Protein AF-A0AA87YW26-F1 (afdb_monomer_lite)

Sequence (36 aa):
MFKAAMMCVEDVSSKRPTMREVVHMLVDPPGNTGQT

Radius of gyration: 11.38 Å; chains: 1; bounding box: 21×12×35 Å

Organism: Ficus carica (NCBI:txid3494)

Structure (mmCIF, N/CA/C/O backbone):
data_AF-A0AA87YW26-F1
#
_entry.id   AF-A0AA87YW26-F1
#
loop_
_atom_site.group_PDB
_atom_site.id
_atom_site.type_symbol
_atom_site.label_atom_id
_atom_site.label_alt_id
_atom_site.label_comp_id
_atom_site.label_asym_id
_atom_site.label_entity_id
_atom_site.label_seq_id
_atom_site.pdbx_PDB_ins_code
_atom_site.Cartn_x
_atom_site.Cartn_y
_atom_site.Cartn_z
_atom_site.occupancy
_atom_site.B_iso_or_equiv
_atom_site.auth_seq_id
_atom_site.auth_comp_id
_atom_site.auth_asym_id
_atom_site.auth_atom_id
_atom_site.pdbx_PDB_model_num
ATOM 1 N N . MET A 1 1 ? 7.280 -1.929 -5.568 1.00 65.88 1 MET A N 1
ATOM 2 C CA . MET A 1 1 ? 6.225 -2.896 -5.179 1.00 65.88 1 MET A CA 1
ATOM 3 C C . MET A 1 1 ? 6.264 -3.262 -3.694 1.00 65.88 1 MET A C 1
ATOM 5 O O . MET A 1 1 ? 5.264 -3.027 -3.034 1.00 65.88 1 MET A O 1
ATOM 9 N N . PHE A 1 2 ? 7.386 -3.738 -3.128 1.00 79.25 2 PHE A N 1
ATOM 10 C CA . PHE A 1 2 ? 7.464 -4.119 -1.698 1.00 79.25 2 PHE A CA 1
ATOM 11 C C . PHE A 1 2 ? 7.023 -3.005 -0.727 1.00 79.25 2 PHE A C 1
ATOM 13 O O . PHE A 1 2 ? 6.248 -3.256 0.187 1.00 79.25 2 PHE A O 1
ATOM 20 N N . LYS A 1 3 ? 7.416 -1.749 -0.987 1.00 83.56 3 LYS A N 1
ATOM 21 C CA . LYS A 1 3 ? 6.972 -0.587 -0.196 1.00 83.56 3 LYS A CA 1
ATOM 22 C C . LYS A 1 3 ? 5.447 -0.409 -0.186 1.00 83.56 3 LYS A C 1
ATOM 24 O O . LYS A 1 3 ? 4.889 -0.129 0.863 1.00 83.56 3 LYS A O 1
ATOM 29 N N . ALA A 1 4 ? 4.773 -0.612 -1.321 1.00 87.31 4 ALA A N 1
ATOM 30 C CA . ALA A 1 4 ? 3.314 -0.513 -1.389 1.00 87.31 4 ALA A CA 1
ATOM 31 C C . ALA A 1 4 ? 2.643 -1.620 -0.561 1.00 87.31 4 ALA A C 1
ATOM 33 O O . ALA A 1 4 ? 1.728 -1.337 0.203 1.00 87.31 4 ALA A O 1
ATOM 34 N N . ALA A 1 5 ? 3.156 -2.854 -0.644 1.00 91.38 5 ALA A N 1
ATOM 35 C CA . ALA A 1 5 ? 2.665 -3.967 0.165 1.00 91.38 5 ALA A CA 1
ATOM 36 C C . ALA A 1 5 ? 2.839 -3.712 1.673 1.00 91.38 5 ALA A C 1
ATOM 38 O O . ALA A 1 5 ? 1.908 -3.954 2.433 1.00 91.38 5 ALA A O 1
ATOM 39 N N . MET A 1 6 ? 3.988 -3.166 2.089 1.00 93.62 6 MET A N 1
ATOM 40 C CA . MET A 1 6 ? 4.240 -2.798 3.488 1.00 93.62 6 MET A CA 1
ATOM 41 C C . MET A 1 6 ? 3.281 -1.703 3.980 1.00 93.62 6 MET A C 1
ATOM 43 O O . MET A 1 6 ? 2.726 -1.836 5.063 1.00 93.62 6 MET A O 1
ATOM 47 N N . MET A 1 7 ? 2.999 -0.670 3.175 1.00 93.75 7 MET A N 1
ATOM 48 C CA . MET A 1 7 ? 2.045 0.378 3.575 1.00 93.75 7 MET A CA 1
ATOM 49 C C . MET A 1 7 ? 0.605 -0.145 3.728 1.00 93.75 7 MET A C 1
ATOM 51 O O . MET A 1 7 ? -0.130 0.327 4.591 1.00 93.75 7 MET A O 1
ATOM 55 N N . CYS A 1 8 ? 0.184 -1.134 2.933 1.00 95.81 8 CYS A N 1
ATOM 56 C CA . CYS A 1 8 ? -1.161 -1.719 3.033 1.00 95.81 8 CYS A CA 1
ATOM 57 C C . CYS A 1 8 ? -1.416 -2.482 4.344 1.00 95.81 8 CYS A C 1
ATOM 59 O O . CYS A 1 8 ? -2.577 -2.662 4.717 1.00 95.81 8 CYS A O 1
ATOM 61 N N . VAL A 1 9 ? -0.362 -2.929 5.033 1.00 95.56 9 VAL A N 1
ATOM 62 C CA . VAL A 1 9 ? -0.456 -3.726 6.268 1.00 95.56 9 VAL A CA 1
ATOM 63 C C . VAL A 1 9 ? -0.074 -2.943 7.528 1.00 95.56 9 VAL A C 1
ATOM 65 O O . VAL A 1 9 ? 0.079 -3.540 8.586 1.00 95.56 9 VAL A O 1
ATOM 68 N N . GLU A 1 10 ? 0.042 -1.615 7.441 1.00 96.62 10 GLU A N 1
ATOM 69 C CA . GLU A 1 10 ? 0.320 -0.751 8.596 1.00 96.62 10 GLU A CA 1
ATOM 70 C C . GLU A 1 10 ? -0.725 -0.924 9.712 1.00 96.62 10 GLU A C 1
ATOM 72 O O . GLU A 1 10 ? -1.928 -1.001 9.449 1.00 96.62 10 GLU A O 1
ATOM 77 N N . ASP A 1 11 ? -0.299 -0.917 10.976 1.00 96.25 11 ASP A N 1
ATOM 78 C CA . ASP A 1 11 ? -1.211 -1.025 12.127 1.00 96.25 11 ASP A CA 1
ATOM 79 C C . ASP A 1 11 ? -2.188 0.155 12.212 1.00 96.25 11 ASP A C 1
ATOM 81 O O . ASP A 1 11 ? -3.367 -0.004 12.533 1.00 96.25 11 ASP A O 1
ATOM 85 N N . VAL A 1 12 ? -1.710 1.355 11.879 1.00 96.12 12 VAL A N 1
ATOM 86 C CA . VAL A 1 12 ? -2.515 2.577 11.915 1.00 96.12 12 VAL A CA 1
ATOM 87 C C . VAL A 1 12 ? -3.314 2.694 10.619 1.00 96.12 12 VAL A C 1
ATOM 89 O O . VAL A 1 12 ? -2.744 2.881 9.545 1.00 96.12 12 VAL A O 1
ATOM 92 N N . SER A 1 13 ? -4.645 2.641 10.715 1.00 94.81 13 SER A N 1
ATOM 93 C CA . SER A 1 13 ? -5.539 2.643 9.545 1.00 94.81 13 SER A CA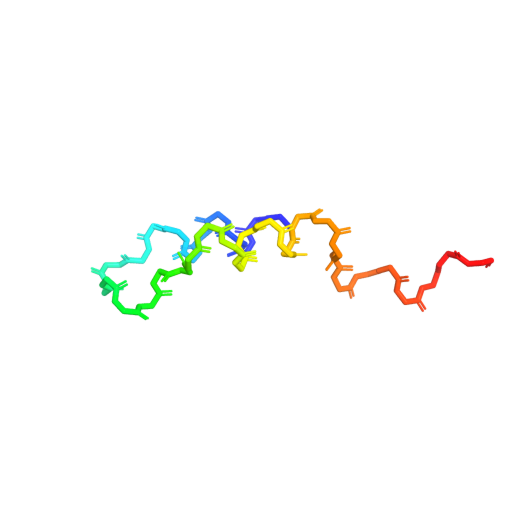 1
ATOM 94 C C . SER A 1 13 ? -5.349 3.854 8.629 1.00 94.81 13 SER A C 1
ATOM 96 O O . SER A 1 13 ? -5.381 3.697 7.414 1.00 94.81 13 SER A O 1
ATOM 98 N N . SER A 1 14 ? -5.081 5.039 9.184 1.00 95.19 14 SER A N 1
ATOM 99 C CA . SER A 1 14 ? -4.836 6.267 8.415 1.00 95.19 14 SER A CA 1
ATOM 100 C C . SER A 1 14 ? -3.489 6.300 7.683 1.00 95.19 14 SER A C 1
ATOM 102 O O . SER A 1 14 ? -3.284 7.179 6.851 1.00 95.19 14 SER A O 1
ATOM 104 N N . LYS A 1 15 ? -2.574 5.363 7.969 1.00 94.88 15 LYS A N 1
ATOM 105 C CA . LYS A 1 15 ? -1.318 5.188 7.220 1.00 94.88 15 LYS A CA 1
ATOM 106 C C . LYS A 1 15 ? -1.454 4.228 6.042 1.00 94.88 15 LYS A C 1
ATOM 108 O O . LYS A 1 15 ? -0.573 4.198 5.183 1.00 94.88 15 LYS A O 1
ATOM 113 N N . ARG A 1 16 ? -2.533 3.441 5.994 1.00 97.38 16 ARG A N 1
ATOM 114 C CA . ARG A 1 16 ? -2.810 2.569 4.855 1.00 97.38 16 ARG A CA 1
ATOM 115 C C . ARG A 1 16 ? -3.265 3.432 3.679 1.00 97.38 16 ARG A C 1
ATOM 117 O O . ARG A 1 16 ? -4.119 4.299 3.865 1.00 97.38 16 ARG A O 1
ATOM 124 N N . PRO A 1 17 ? -2.734 3.200 2.474 1.00 95.50 17 PRO A N 1
ATOM 125 C CA . PRO A 1 17 ? -3.160 3.931 1.296 1.00 95.50 17 PRO A CA 1
ATOM 126 C C . PRO A 1 17 ? -4.593 3.550 0.921 1.00 95.50 17 PRO A C 1
ATOM 128 O O . PRO A 1 17 ? -5.073 2.443 1.176 1.00 95.50 17 PRO A O 1
ATOM 131 N N . THR A 1 18 ? -5.262 4.453 0.225 1.00 96.25 18 THR A N 1
ATOM 132 C CA . THR A 1 18 ? -6.471 4.133 -0.525 1.00 96.25 18 THR A CA 1
ATOM 133 C C . THR A 1 18 ? -6.134 3.235 -1.716 1.00 96.25 18 THR A C 1
ATOM 135 O O . THR A 1 18 ? -5.032 3.279 -2.266 1.00 96.25 18 THR A O 1
ATOM 138 N N . MET A 1 19 ? -7.109 2.465 -2.206 1.00 93.94 19 MET A N 1
ATOM 139 C CA . MET A 1 19 ? -6.908 1.652 -3.414 1.00 93.94 19 MET A CA 1
ATOM 140 C C . MET A 1 19 ? -6.510 2.486 -4.640 1.00 93.94 19 MET A C 1
ATOM 142 O O . MET A 1 19 ? -5.767 2.003 -5.490 1.00 93.94 19 MET A O 1
ATOM 146 N N . ARG A 1 20 ? -6.945 3.752 -4.716 1.00 94.00 20 ARG A N 1
ATOM 147 C CA . ARG A 1 20 ? -6.529 4.676 -5.779 1.00 94.00 20 ARG A CA 1
ATOM 148 C C . ARG A 1 20 ? -5.025 4.948 -5.721 1.00 94.00 20 ARG A C 1
ATOM 150 O O . ARG A 1 20 ? -4.354 4.872 -6.746 1.00 94.00 20 ARG A O 1
ATOM 157 N N . GLU A 1 21 ? -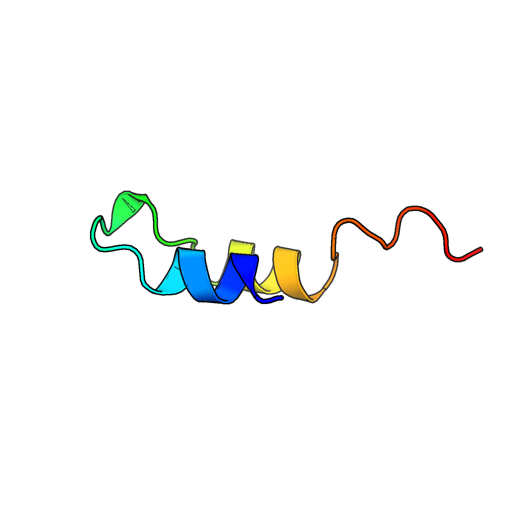4.487 5.221 -4.538 1.00 92.38 21 GLU A N 1
ATOM 158 C CA . GLU A 1 21 ? -3.045 5.409 -4.340 1.00 92.38 21 GLU A CA 1
ATOM 159 C C . GLU A 1 21 ? -2.266 4.118 -4.613 1.00 92.38 21 GLU A C 1
ATOM 161 O O . GLU A 1 21 ? -1.209 4.170 -5.238 1.00 92.38 21 GLU A O 1
ATOM 166 N N . VAL A 1 22 ? -2.806 2.953 -4.229 1.00 91.56 22 VAL A N 1
ATOM 167 C CA . VAL A 1 22 ? -2.213 1.645 -4.564 1.00 91.56 22 VAL A CA 1
ATOM 168 C C . VAL A 1 22 ? -2.083 1.474 -6.074 1.00 91.56 22 VAL A C 1
ATOM 170 O O . VAL A 1 22 ? -1.002 1.139 -6.549 1.00 91.56 22 VAL A O 1
ATOM 173 N N . VAL A 1 23 ? -3.145 1.747 -6.836 1.00 90.81 23 VAL A N 1
ATOM 174 C CA . VAL A 1 23 ? -3.112 1.661 -8.304 1.00 90.81 23 VAL A CA 1
ATOM 175 C C . VAL A 1 23 ? -2.073 2.617 -8.884 1.00 90.81 23 VAL A C 1
ATOM 177 O O . VAL A 1 23 ? -1.263 2.186 -9.698 1.00 90.81 23 VAL A O 1
ATOM 180 N N . HIS A 1 24 ? -2.023 3.872 -8.429 1.00 87.75 24 HIS A N 1
ATOM 181 C CA . HIS A 1 24 ? -0.997 4.818 -8.881 1.00 87.75 24 HIS A CA 1
ATOM 182 C C . HIS A 1 24 ? 0.425 4.313 -8.602 1.00 87.75 24 HIS A C 1
ATOM 184 O O . HIS A 1 24 ? 1.265 4.359 -9.492 1.00 87.75 24 HIS A O 1
ATOM 190 N N . MET A 1 25 ? 0.691 3.756 -7.418 1.00 88.44 25 MET A N 1
ATOM 191 C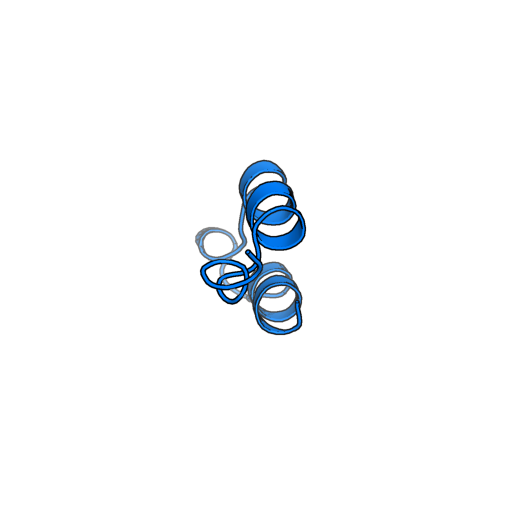 CA . MET A 1 25 ? 2.005 3.192 -7.076 1.00 88.44 25 MET 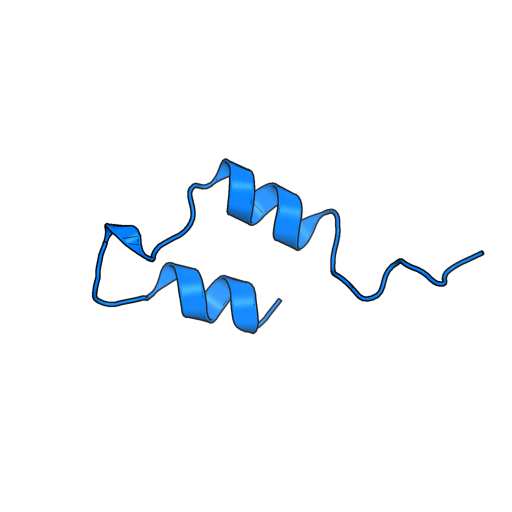A CA 1
ATOM 192 C C . MET A 1 25 ? 2.386 1.947 -7.890 1.00 88.44 25 MET A C 1
ATOM 194 O O . MET A 1 25 ? 3.572 1.623 -7.991 1.00 88.44 25 MET A O 1
ATOM 198 N N . LEU A 1 26 ? 1.400 1.206 -8.402 1.00 86.12 26 LEU A N 1
ATOM 199 C CA . LEU A 1 26 ? 1.616 0.019 -9.231 1.00 86.12 26 LEU A CA 1
ATOM 200 C C . LEU A 1 26 ? 1.794 0.370 -10.711 1.00 86.12 26 LEU A C 1
ATOM 202 O O . LEU A 1 26 ? 2.584 -0.284 -11.386 1.00 86.12 26 LEU A O 1
ATOM 206 N N . VAL A 1 27 ? 1.072 1.381 -11.198 1.00 86.38 27 VAL A N 1
ATOM 207 C CA . VAL A 1 27 ? 1.120 1.846 -12.592 1.00 86.38 27 VAL A CA 1
ATOM 208 C C . VAL A 1 27 ? 2.323 2.758 -12.841 1.00 86.38 27 VAL A C 1
ATOM 210 O O . VAL A 1 27 ? 2.910 2.691 -13.916 1.00 86.38 27 VAL A O 1
ATOM 213 N N . ASP A 1 28 ? 2.716 3.564 -11.853 1.00 71.56 28 ASP A N 1
ATOM 214 C CA . ASP A 1 28 ? 3.794 4.552 -11.966 1.00 71.56 28 ASP A CA 1
ATOM 215 C C . ASP A 1 28 ? 4.856 4.344 -10.865 1.00 71.56 28 ASP A C 1
ATOM 217 O O . ASP A 1 28 ? 4.910 5.064 -9.859 1.00 71.56 28 ASP A O 1
ATOM 221 N N . PRO A 1 29 ? 5.672 3.278 -10.965 1.00 63.56 29 PRO A N 1
ATOM 222 C CA . PRO A 1 29 ? 6.734 3.045 -10.002 1.00 63.56 29 PRO A CA 1
ATOM 223 C C . PRO A 1 29 ? 7.8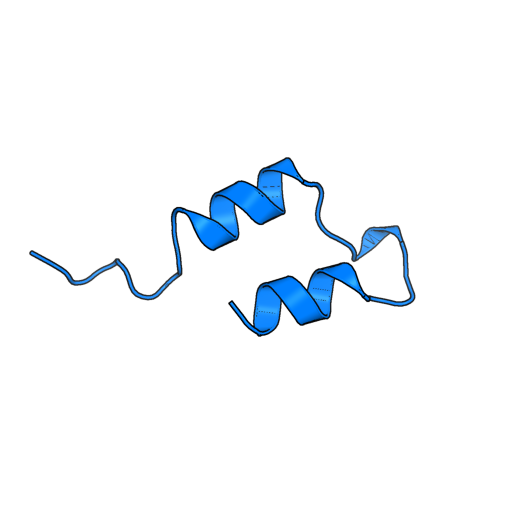11 4.143 -10.133 1.00 63.56 29 PRO A C 1
ATOM 225 O O . PRO A 1 29 ? 8.229 4.446 -11.251 1.00 63.56 2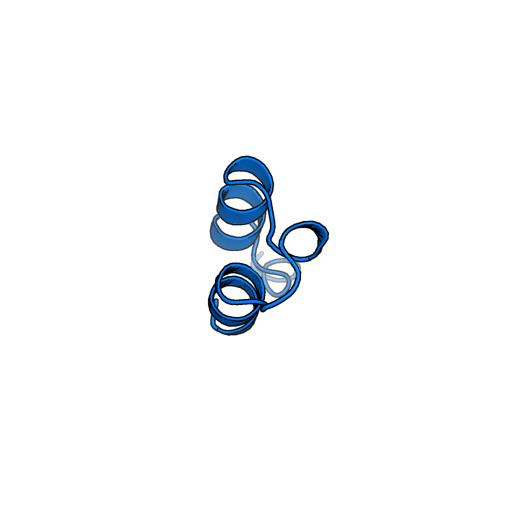9 PRO A O 1
ATOM 228 N N . PRO A 1 30 ? 8.370 4.670 -9.022 1.00 59.94 30 PRO A N 1
ATOM 229 C CA . PRO A 1 30 ? 9.358 5.765 -9.017 1.00 59.94 30 PRO A CA 1
ATOM 230 C C . PRO A 1 30 ? 10.747 5.417 -9.611 1.00 59.94 30 PRO A C 1
ATOM 232 O O . PRO A 1 30 ? 11.744 6.046 -9.276 1.00 59.94 30 PRO A O 1
ATOM 235 N N . GLY A 1 31 ? 10.827 4.417 -10.490 1.00 56.09 31 GLY A N 1
ATOM 236 C CA . GLY A 1 31 ? 11.971 4.118 -11.352 1.00 56.09 31 GLY A CA 1
ATOM 237 C C . GLY A 1 31 ? 11.676 4.293 -12.846 1.00 56.09 31 GLY A C 1
ATOM 238 O O . GLY A 1 31 ? 12.549 4.001 -13.655 1.00 56.09 31 GLY A O 1
ATOM 239 N N . ASN A 1 32 ? 10.478 4.756 -13.228 1.00 54.38 32 ASN A N 1
ATOM 240 C CA . ASN A 1 32 ? 10.119 4.971 -14.633 1.00 54.38 32 ASN A CA 1
ATOM 241 C C . ASN A 1 32 ? 10.471 6.378 -15.160 1.00 54.38 32 ASN A C 1
ATOM 243 O O . ASN A 1 32 ? 10.098 6.742 -16.270 1.00 54.38 32 ASN A O 1
ATOM 247 N N . THR A 1 33 ? 11.259 7.154 -14.409 1.00 54.12 33 THR A N 1
ATOM 248 C CA . THR A 1 33 ? 11.890 8.407 -14.863 1.00 54.12 33 THR A CA 1
ATOM 249 C C . THR A 1 33 ? 13.090 8.181 -15.803 1.00 54.12 33 THR A C 1
ATOM 251 O O . THR A 1 33 ? 13.940 9.057 -15.936 1.00 54.12 33 THR A O 1
ATOM 254 N N . GLY A 1 34 ? 13.180 7.026 -16.475 1.00 55.16 34 GLY A N 1
ATOM 255 C CA . GLY A 1 34 ? 14.323 6.685 -17.327 1.00 55.16 34 GLY A CA 1
ATOM 256 C C . GLY A 1 34 ? 14.160 5.449 -18.218 1.00 55.16 34 GLY A C 1
ATOM 257 O O . GLY A 1 34 ? 15.101 4.671 -18.327 1.00 55.16 34 GLY A O 1
ATOM 258 N N . GLN A 1 35 ? 13.008 5.253 -18.865 1.00 41.06 35 GLN A N 1
ATOM 259 C CA . GLN A 1 35 ? 12.952 4.438 -20.088 1.00 41.06 35 GLN A CA 1
ATOM 260 C C . GLN A 1 35 ? 12.415 5.284 -21.246 1.00 41.06 35 GLN A C 1
ATOM 262 O O . GLN A 1 35 ? 11.227 5.289 -21.562 1.00 41.06 35 GLN A O 1
ATOM 267 N N . THR A 1 36 ? 13.324 6.053 -21.840 1.00 41.69 36 THR A N 1
ATOM 268 C CA . THR A 1 36 ? 13.317 6.418 -23.263 1.00 41.69 36 THR A CA 1
ATOM 269 C C . THR A 1 36 ? 14.650 5.967 -23.837 1.00 41.69 36 THR A C 1
ATOM 271 O O . THR A 1 36 ? 15.647 6.052 -23.082 1.00 41.69 36 THR A O 1
#

Foldseek 3Di:
DVVLVVQCPDPDPVSRDDVVVSVCCVVPPPVVPDDD

pLDDT: mean 82.17, std 17.17, range [41.06, 97.38]

Secondary structure (DSSP, 8-state):
-HHHHHHHT-SSGGGSPPHHHHHHHHHS-TT-TT--